Protein AF-A0A268F4F6-F1 (afdb_monomer_lite)

Structure (mmCIF, N/CA/C/O backbone):
data_AF-A0A268F4F6-F1
#
_entry.id   AF-A0A268F4F6-F1
#
loop_
_atom_site.group_PDB
_atom_site.id
_atom_site.type_symbol
_atom_site.label_atom_id
_atom_site.label_alt_id
_atom_site.label_comp_id
_atom_site.label_asym_id
_atom_site.label_entity_id
_atom_site.label_seq_id
_atom_site.pdbx_PDB_ins_code
_atom_site.Cartn_x
_atom_site.Cartn_y
_atom_site.Cartn_z
_atom_site.occupancy
_atom_site.B_iso_or_equiv
_atom_site.auth_seq_id
_atom_site.auth_comp_id
_atom_site.auth_asym_id
_atom_site.auth_atom_id
_atom_site.pdbx_PDB_model_num
ATOM 1 N N . MET A 1 1 ? -19.965 35.519 -26.869 1.00 35.44 1 MET A N 1
ATOM 2 C CA . MET A 1 1 ? -19.826 35.122 -25.448 1.00 35.44 1 MET A CA 1
ATOM 3 C C . MET A 1 1 ? -20.161 33.639 -25.322 1.00 35.44 1 MET A C 1
ATOM 5 O O . MET A 1 1 ? -21.283 33.271 -25.634 1.00 35.44 1 MET A O 1
ATOM 9 N N . ARG A 1 2 ? -19.197 32.775 -24.966 1.00 49.34 2 ARG A N 1
ATOM 10 C CA . ARG A 1 2 ? -19.436 31.344 -24.688 1.00 49.34 2 ARG A CA 1
ATOM 11 C C . ARG A 1 2 ? -19.524 31.167 -23.174 1.00 49.34 2 ARG A C 1
ATOM 13 O O . ARG A 1 2 ? -18.526 31.343 -22.484 1.00 49.34 2 ARG A O 1
ATOM 20 N N . THR A 1 3 ? -20.709 30.847 -22.674 1.00 51.84 3 THR A N 1
ATOM 21 C CA . THR A 1 3 ? -20.952 30.541 -21.261 1.00 51.84 3 THR A CA 1
ATOM 22 C C . THR A 1 3 ? -20.241 29.231 -20.915 1.00 51.84 3 THR A C 1
ATOM 24 O O . THR A 1 3 ? -20.646 28.163 -21.375 1.00 51.84 3 THR A O 1
ATOM 27 N N . ARG A 1 4 ? -19.144 29.301 -20.151 1.00 59.09 4 ARG A N 1
ATOM 28 C CA . ARG A 1 4 ? -18.547 28.123 -19.504 1.00 59.09 4 ARG A CA 1
ATOM 29 C C . ARG A 1 4 ? -19.548 27.633 -18.457 1.00 59.09 4 ARG A C 1
ATOM 31 O O . ARG A 1 4 ? -19.812 28.348 -17.496 1.00 59.09 4 ARG A O 1
ATOM 38 N N . ARG A 1 5 ? -20.124 26.446 -18.658 1.00 59.22 5 ARG A N 1
ATOM 39 C CA . ARG A 1 5 ? -20.817 25.729 -17.582 1.00 59.22 5 ARG A CA 1
ATOM 40 C C . ARG A 1 5 ? -19.753 25.354 -16.553 1.00 59.22 5 ARG A C 1
ATOM 42 O O . ARG A 1 5 ? -18.791 24.680 -16.904 1.00 59.22 5 ARG A O 1
ATOM 49 N N . ASN A 1 6 ? -19.874 25.880 -15.340 1.00 62.28 6 ASN A N 1
ATOM 50 C CA . ASN A 1 6 ? -19.083 25.410 -14.213 1.00 62.28 6 ASN A CA 1
ATOM 51 C C . ASN A 1 6 ? -19.682 24.066 -13.805 1.00 62.28 6 ASN A C 1
ATOM 53 O O . ASN A 1 6 ? -20.774 24.034 -13.245 1.00 62.28 6 ASN A O 1
ATOM 57 N N . ASP A 1 7 ? -19.008 22.975 -14.151 1.00 69.12 7 ASP A N 1
ATOM 58 C CA . ASP A 1 7 ? -19.355 21.655 -13.640 1.00 69.12 7 ASP A CA 1
ATOM 59 C C . ASP A 1 7 ? -19.033 21.654 -12.137 1.00 69.12 7 ASP A C 1
ATOM 61 O O . ASP A 1 7 ? -17.868 21.660 -11.734 1.00 69.12 7 ASP A O 1
ATOM 65 N N . GLU A 1 8 ? -20.065 21.751 -11.296 1.00 68.75 8 GLU A N 1
ATOM 66 C CA . GLU A 1 8 ? -19.916 21.694 -9.842 1.00 68.75 8 GLU A CA 1
ATOM 67 C C . GLU A 1 8 ? -19.393 20.310 -9.437 1.00 68.75 8 GLU A C 1
ATOM 69 O O . GLU A 1 8 ? -20.071 19.290 -9.569 1.00 68.75 8 GLU A O 1
ATOM 74 N N . PHE A 1 9 ? -18.150 20.267 -8.955 1.00 72.44 9 PHE A N 1
ATOM 75 C CA . PHE A 1 9 ? -17.516 19.044 -8.479 1.00 72.44 9 PHE A CA 1
ATOM 76 C C . PHE A 1 9 ? -18.037 18.708 -7.076 1.00 72.44 9 PHE A C 1
ATOM 78 O O . PHE A 1 9 ? -17.516 19.183 -6.067 1.00 72.44 9 PHE A O 1
ATOM 85 N N . VAL A 1 10 ? -19.099 17.905 -7.009 1.00 73.94 10 VAL A N 1
ATOM 86 C CA . VAL A 1 10 ? -19.679 17.447 -5.740 1.00 73.94 10 VAL A CA 1
ATOM 87 C C . VAL A 1 10 ? -18.853 16.282 -5.189 1.00 73.94 10 VAL A C 1
ATOM 89 O O . VAL A 1 10 ? -18.843 15.185 -5.747 1.00 73.94 10 VAL A O 1
ATOM 92 N N . VAL A 1 11 ? -18.157 16.511 -4.072 1.00 74.94 11 VAL A N 1
ATOM 93 C CA . VAL A 1 11 ? -17.373 15.478 -3.376 1.00 74.94 11 VAL A CA 1
ATOM 94 C C . VAL A 1 11 ? -18.236 14.803 -2.312 1.00 74.94 11 VAL A C 1
ATOM 96 O O . VAL A 1 11 ? -18.542 15.397 -1.281 1.00 74.94 11 VAL A O 1
ATOM 99 N N . TYR A 1 12 ? -18.592 13.536 -2.531 1.00 63.31 12 TYR A N 1
ATOM 100 C CA . TYR A 1 12 ? -19.273 12.717 -1.526 1.00 63.31 12 TYR A CA 1
ATOM 101 C C . TYR A 1 12 ? -18.257 12.088 -0.569 1.00 63.31 12 TYR A C 1
ATOM 103 O O . TYR A 1 12 ? -17.492 11.199 -0.944 1.00 63.31 12 TYR A O 1
ATOM 111 N N . VAL A 1 13 ? -18.262 12.533 0.688 1.00 63.19 13 VAL A N 1
ATOM 112 C CA . VAL A 1 13 ? -17.447 11.942 1.757 1.00 63.19 13 VAL A CA 1
ATOM 113 C C . VAL A 1 13 ? -18.307 10.946 2.532 1.00 63.19 13 VAL A C 1
ATOM 115 O O . VAL A 1 13 ? -19.174 11.339 3.306 1.00 63.19 13 VAL A O 1
ATOM 118 N N . VAL A 1 14 ? -18.074 9.649 2.323 1.00 65.25 14 VAL A N 1
ATOM 119 C CA . VAL A 1 14 ? -18.772 8.572 3.043 1.00 65.25 14 VAL A CA 1
ATOM 120 C C . VAL A 1 14 ? -17.878 8.040 4.162 1.00 65.25 14 VAL A C 1
ATOM 122 O O . VAL A 1 14 ? -16.728 7.657 3.931 1.00 65.25 14 VAL A O 1
ATOM 125 N N . SER A 1 15 ? -18.402 7.992 5.387 1.00 61.28 15 SER A N 1
ATOM 126 C CA . SER A 1 15 ? -17.742 7.374 6.537 1.00 61.28 15 SER A CA 1
ATOM 127 C C . SER A 1 15 ? -17.752 5.850 6.397 1.00 61.28 15 SER A C 1
ATOM 129 O O . SER A 1 15 ? -18.731 5.168 6.684 1.00 61.28 15 SER A O 1
ATOM 131 N N . LEU A 1 16 ? -16.635 5.298 5.930 1.00 73.94 16 LEU A N 1
ATOM 132 C CA . LEU A 1 16 ? -16.441 3.855 5.830 1.00 73.94 16 LEU A CA 1
ATOM 133 C C . LEU A 1 16 ? -16.141 3.239 7.202 1.00 73.94 16 LEU A C 1
ATOM 135 O O . LEU A 1 16 ? -15.418 3.824 8.013 1.00 73.94 16 LEU A O 1
ATOM 139 N N . SER A 1 17 ? -16.629 2.014 7.428 1.00 83.19 17 SER A N 1
ATOM 140 C CA . SER A 1 17 ? -16.188 1.204 8.568 1.00 83.19 17 SER A CA 1
ATOM 141 C C . SER A 1 17 ? -14.669 0.979 8.508 1.00 83.19 17 SER A C 1
ATOM 143 O O . SER A 1 17 ? -14.071 1.013 7.428 1.00 83.19 17 SER A O 1
ATOM 145 N N . SER A 1 18 ? -14.029 0.727 9.655 1.00 79.75 18 SER A N 1
ATOM 146 C CA . SER A 1 18 ? -12.566 0.568 9.726 1.00 79.75 18 SER A CA 1
ATOM 147 C C . SER A 1 18 ? -12.042 -0.521 8.775 1.00 79.75 18 SER A C 1
ATOM 149 O O . SER A 1 18 ? -11.039 -0.315 8.089 1.00 79.75 18 SER A O 1
ATOM 151 N N . LEU A 1 19 ? -12.778 -1.634 8.657 1.00 81.25 19 LEU A N 1
ATOM 152 C CA . LEU A 1 19 ? -12.465 -2.733 7.743 1.00 81.25 19 LEU A CA 1
ATOM 153 C C . LEU A 1 19 ? -12.620 -2.312 6.275 1.00 81.25 19 LEU A C 1
ATOM 155 O O . LEU A 1 19 ? -11.721 -2.534 5.469 1.00 81.25 19 LEU A O 1
ATOM 159 N N . THR A 1 20 ? -13.738 -1.669 5.925 1.00 85.56 20 THR A N 1
ATOM 160 C CA . THR A 1 20 ? -13.995 -1.240 4.542 1.00 85.56 20 THR A CA 1
ATOM 161 C C . THR A 1 20 ? -12.963 -0.209 4.098 1.00 85.56 20 THR A C 1
ATOM 163 O O . THR A 1 20 ? -12.451 -0.286 2.990 1.00 85.56 20 THR A O 1
ATOM 166 N N . ARG A 1 21 ? -12.585 0.718 4.987 1.00 84.94 21 ARG A N 1
ATOM 167 C CA . ARG A 1 21 ? -11.536 1.705 4.718 1.00 84.94 21 ARG A CA 1
ATOM 168 C C . ARG A 1 21 ? -10.173 1.043 4.500 1.00 84.94 21 ARG A C 1
ATOM 170 O O . ARG A 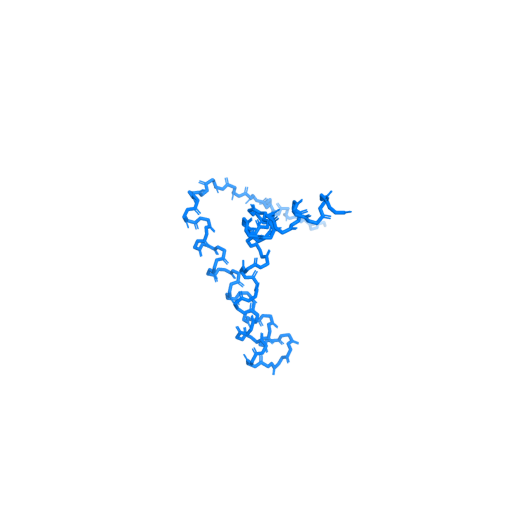1 21 ? -9.457 1.439 3.584 1.00 84.94 21 ARG A O 1
ATOM 177 N N . TYR A 1 22 ? -9.838 0.024 5.293 1.00 87.69 22 TYR A N 1
ATOM 178 C CA . TYR A 1 22 ? -8.601 -0.739 5.129 1.00 87.69 22 TYR A CA 1
ATOM 179 C C . TYR A 1 22 ? -8.551 -1.440 3.766 1.00 87.69 22 TYR A C 1
ATOM 181 O O . TYR A 1 22 ? -7.585 -1.271 3.024 1.00 87.69 22 TYR A O 1
ATOM 189 N N . VAL A 1 23 ? -9.615 -2.166 3.410 1.00 89.44 23 VAL A N 1
ATOM 190 C CA . VAL A 1 23 ? -9.709 -2.894 2.134 1.00 89.44 23 VAL A CA 1
ATOM 191 C C . VAL A 1 23 ? -9.653 -1.934 0.946 1.00 89.44 23 VAL A C 1
ATOM 193 O O . VAL A 1 23 ? -8.940 -2.200 -0.018 1.00 89.44 23 VAL A O 1
ATOM 196 N N . SER A 1 24 ? -10.327 -0.785 1.026 1.00 90.44 24 SER A N 1
ATOM 197 C CA . SER A 1 24 ? -10.266 0.231 -0.027 1.00 90.44 24 SER A CA 1
ATOM 198 C C . SER A 1 24 ? -8.852 0.778 -0.231 1.00 90.44 24 SER A C 1
ATOM 200 O O . SER A 1 24 ? -8.439 0.974 -1.371 1.00 90.44 24 SER A O 1
ATOM 202 N N . ILE A 1 25 ? -8.090 1.006 0.846 1.00 90.81 25 ILE A N 1
ATOM 203 C CA . ILE A 1 25 ? -6.701 1.484 0.748 1.00 90.81 25 ILE A CA 1
ATOM 204 C C . ILE A 1 25 ? -5.793 0.418 0.127 1.00 90.81 25 ILE A C 1
ATOM 206 O O . ILE A 1 25 ? -4.974 0.755 -0.723 1.00 90.81 25 ILE A O 1
ATOM 210 N N . GLU A 1 26 ? -5.952 -0.851 0.504 1.00 91.62 26 GLU A N 1
ATOM 211 C CA . GLU A 1 26 ? -5.217 -1.965 -0.111 1.00 91.62 26 GLU A CA 1
ATOM 212 C C . GLU A 1 26 ? -5.504 -2.062 -1.611 1.00 91.62 26 GLU A C 1
ATOM 214 O O . GLU A 1 26 ? -4.582 -2.114 -2.423 1.00 91.62 26 GLU A O 1
ATOM 219 N N . PHE A 1 27 ? -6.781 -2.023 -1.987 1.00 93.31 27 PHE A N 1
ATOM 220 C CA . PHE A 1 27 ? -7.193 -2.242 -3.366 1.00 93.31 27 PHE A CA 1
ATOM 221 C C . PHE A 1 27 ? -6.836 -1.056 -4.271 1.00 93.31 27 PHE A C 1
ATOM 223 O O . PHE A 1 27 ? -6.150 -1.216 -5.279 1.00 93.31 27 PHE A O 1
ATOM 230 N N . ILE A 1 28 ? -7.253 0.156 -3.890 1.00 93.56 28 ILE A N 1
ATOM 231 C CA . ILE A 1 28 ? -7.014 1.370 -4.682 1.00 93.56 28 ILE A CA 1
ATOM 232 C C . ILE A 1 28 ? -5.536 1.748 -4.622 1.00 93.56 28 ILE A C 1
ATOM 234 O O . ILE A 1 28 ? -4.922 2.012 -5.652 1.00 93.56 28 ILE A O 1
ATOM 238 N N . GLY A 1 29 ? -4.946 1.752 -3.425 1.00 92.88 29 GLY A N 1
ATOM 239 C CA . GLY A 1 29 ? -3.540 2.091 -3.238 1.00 92.88 29 GLY A CA 1
ATOM 240 C C . GLY A 1 29 ? -2.617 1.114 -3.956 1.00 92.88 29 GLY A C 1
ATOM 241 O O . GLY A 1 29 ? -1.662 1.546 -4.597 1.00 92.88 29 GLY A O 1
ATOM 242 N N . GLY A 1 30 ? -2.925 -0.184 -3.911 1.00 93.75 30 GLY A N 1
ATOM 243 C CA . GLY A 1 30 ? -2.115 -1.210 -4.554 1.00 93.75 30 GLY A CA 1
ATOM 244 C C . GLY A 1 30 ? -2.206 -1.140 -6.072 1.00 93.75 30 GLY A C 1
ATOM 245 O O . GLY A 1 30 ? -1.182 -1.145 -6.756 1.00 93.75 30 GLY A O 1
ATOM 246 N N . PHE A 1 31 ? -3.414 -0.969 -6.610 1.00 95.12 31 PHE A N 1
ATOM 247 C CA . PHE A 1 31 ? -3.602 -0.784 -8.045 1.00 95.12 31 PHE A CA 1
ATOM 248 C C . PHE A 1 31 ? -2.911 0.488 -8.555 1.00 95.12 31 PHE A C 1
ATOM 250 O O . PHE A 1 31 ? -2.164 0.439 -9.533 1.00 95.12 31 PHE A O 1
ATOM 257 N N . CYS A 1 32 ? -3.086 1.619 -7.869 1.00 94.31 32 CYS A N 1
ATOM 258 C CA . CYS A 1 32 ? -2.423 2.870 -8.231 1.00 94.31 32 CYS A CA 1
ATOM 259 C C . CYS A 1 32 ? -0.896 2.751 -8.143 1.00 94.31 32 CYS A C 1
ATOM 261 O O . CYS A 1 32 ? -0.202 3.168 -9.069 1.00 94.31 32 CYS A O 1
ATOM 263 N N . GLY A 1 33 ? -0.371 2.137 -7.079 1.00 94.12 33 GLY A N 1
ATOM 264 C CA . GLY A 1 33 ? 1.059 1.874 -6.923 1.00 94.12 33 GLY A CA 1
ATOM 265 C C . GLY A 1 33 ? 1.622 1.008 -8.053 1.00 94.12 33 GLY A C 1
ATOM 266 O O . GLY A 1 33 ? 2.671 1.339 -8.608 1.00 94.12 33 GLY A O 1
ATOM 267 N N . TYR A 1 34 ? 0.886 -0.031 -8.465 1.00 94.88 34 TYR A N 1
ATOM 268 C CA . TYR A 1 34 ? 1.243 -0.854 -9.621 1.00 94.88 34 TYR A CA 1
ATOM 269 C C . TYR A 1 34 ? 1.286 -0.047 -10.912 1.00 94.88 34 TYR A C 1
ATOM 271 O O . TYR A 1 34 ? 2.270 -0.104 -11.645 1.00 94.88 34 TYR A O 1
ATOM 279 N N . VAL A 1 35 ? 0.227 0.713 -11.201 1.00 94.12 35 VAL A N 1
ATOM 280 C CA . VAL A 1 35 ? 0.112 1.477 -12.447 1.00 94.12 35 VAL A CA 1
ATOM 281 C C . VAL A 1 35 ? 1.187 2.554 -12.526 1.00 94.12 35 VAL A C 1
ATOM 283 O O . VAL A 1 35 ? 1.797 2.706 -1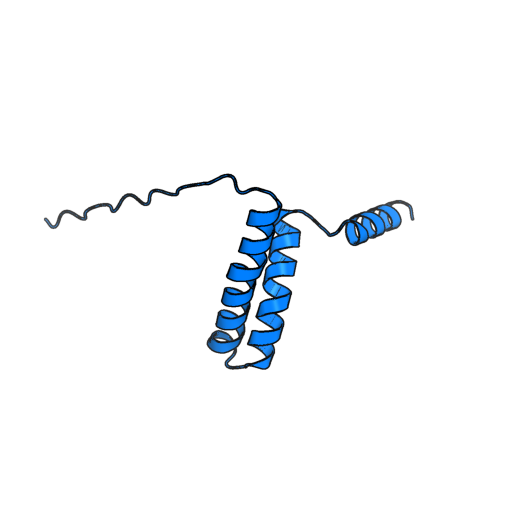3.581 1.00 94.12 35 VAL A O 1
ATOM 286 N N . ILE A 1 36 ? 1.457 3.266 -11.432 1.00 92.38 36 ILE A N 1
ATOM 287 C CA . ILE A 1 36 ? 2.506 4.290 -11.385 1.00 92.38 36 ILE A CA 1
ATOM 288 C C . ILE A 1 36 ? 3.884 3.649 -11.565 1.00 92.38 36 ILE A C 1
ATOM 290 O O . ILE A 1 36 ? 4.659 4.122 -12.391 1.00 92.38 36 ILE A O 1
ATOM 294 N N . GLY A 1 37 ? 4.184 2.549 -10.869 1.00 90.81 37 GLY A N 1
ATOM 295 C CA . GLY A 1 37 ? 5.459 1.846 -11.035 1.00 90.81 37 GLY A CA 1
ATOM 296 C C . GLY A 1 37 ? 5.633 1.281 -12.449 1.00 90.81 37 GLY A C 1
ATOM 297 O O . GLY A 1 37 ? 6.662 1.491 -13.086 1.00 90.81 37 GLY A O 1
ATOM 298 N N . LYS A 1 38 ? 4.595 0.644 -12.997 1.00 91.62 38 LYS A N 1
ATOM 299 C CA . LYS A 1 38 ? 4.637 0.042 -14.333 1.00 91.62 38 LYS A CA 1
ATOM 300 C C . LYS A 1 38 ? 4.682 1.077 -15.452 1.00 91.62 38 LYS A C 1
ATOM 302 O O . LYS A 1 38 ? 5.469 0.916 -16.374 1.00 91.62 38 LYS A O 1
ATOM 307 N N . LYS A 1 39 ? 3.830 2.107 -15.418 1.00 90.19 39 LYS A N 1
ATOM 308 C CA . LYS A 1 39 ? 3.740 3.110 -16.496 1.00 90.19 39 LYS A CA 1
ATOM 309 C C . LYS A 1 39 ? 4.717 4.263 -16.323 1.00 90.19 39 LYS A C 1
ATOM 311 O O . LYS A 1 39 ? 5.213 4.766 -17.317 1.00 90.19 39 LYS A O 1
ATOM 316 N N . GLY A 1 40 ? 4.972 4.692 -15.091 1.00 88.62 40 GLY A N 1
ATOM 317 C CA . GLY A 1 40 ? 5.879 5.802 -14.807 1.00 88.62 40 GLY A CA 1
ATOM 318 C C . GLY A 1 40 ? 7.347 5.396 -14.887 1.00 88.62 40 GLY A C 1
ATOM 319 O O . GLY A 1 40 ? 8.156 6.155 -15.405 1.00 88.62 40 GLY A O 1
ATOM 320 N N . LEU A 1 41 ? 7.689 4.193 -14.413 1.00 88.75 41 LEU A N 1
ATOM 321 C CA . LEU A 1 41 ? 9.072 3.699 -14.394 1.00 88.75 41 LEU A CA 1
ATOM 322 C C . LEU A 1 41 ? 9.335 2.603 -15.437 1.00 88.75 41 LEU A C 1
ATOM 324 O O . LEU A 1 41 ? 10.429 2.047 -15.463 1.00 88.75 41 LEU A O 1
ATOM 328 N N . HIS A 1 42 ? 8.345 2.278 -16.280 1.00 87.94 42 HIS A N 1
ATOM 329 C CA . HIS A 1 42 ? 8.437 1.244 -17.320 1.00 87.94 42 HIS A CA 1
ATOM 330 C C . HIS A 1 42 ? 8.959 -0.112 -16.810 1.00 87.94 42 HIS A C 1
ATOM 332 O O . HIS A 1 42 ? 9.610 -0.854 -17.542 1.00 87.94 42 HIS A O 1
ATOM 338 N N . SER A 1 43 ? 8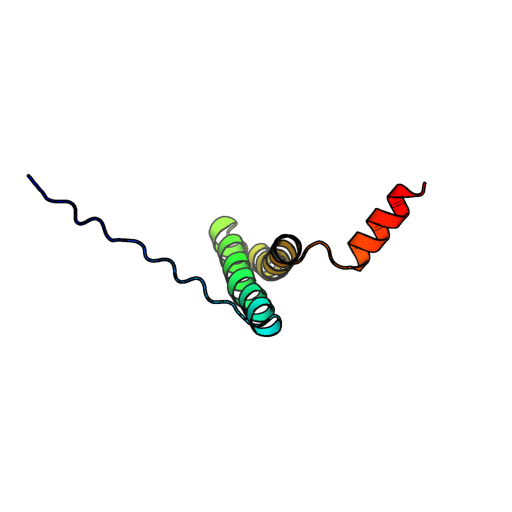.673 -0.452 -15.549 1.00 88.44 43 SER A N 1
ATOM 339 C CA . SER A 1 43 ? 9.202 -1.655 -14.908 1.00 88.44 43 SER A CA 1
ATOM 340 C C . SER A 1 43 ? 8.128 -2.409 -14.140 1.00 88.44 43 SER A C 1
ATOM 342 O O . SER A 1 43 ? 7.436 -1.866 -13.277 1.00 88.44 43 SER A O 1
ATOM 344 N N . GLU A 1 44 ? 8.012 -3.702 -14.436 1.00 90.50 44 GLU A N 1
ATOM 345 C CA . GLU A 1 44 ? 7.050 -4.579 -13.769 1.00 90.50 44 GLU A CA 1
ATOM 346 C C . GLU A 1 44 ? 7.412 -4.832 -12.307 1.00 90.50 44 GLU A C 1
ATOM 348 O O . GLU A 1 44 ? 6.521 -4.883 -11.462 1.00 90.50 44 GLU A O 1
ATOM 353 N N . ILE A 1 45 ? 8.709 -4.895 -11.991 1.00 91.75 45 ILE A N 1
ATOM 354 C CA . ILE A 1 45 ? 9.202 -5.065 -10.620 1.00 91.75 45 ILE A CA 1
ATOM 355 C C . ILE A 1 45 ? 8.837 -3.838 -9.784 1.00 91.75 45 ILE A C 1
ATOM 357 O O . ILE A 1 45 ? 8.292 -3.977 -8.691 1.00 91.75 45 ILE A O 1
ATOM 361 N N . PHE A 1 46 ? 9.063 -2.629 -10.308 1.00 90.38 46 PHE A N 1
ATOM 362 C CA . PHE A 1 46 ? 8.647 -1.407 -9.617 1.00 90.38 46 PHE A CA 1
ATOM 363 C C . PHE A 1 46 ? 7.126 -1.297 -9.495 1.00 90.38 46 PHE A C 1
ATOM 365 O O . PHE A 1 46 ? 6.644 -0.784 -8.488 1.00 90.38 46 PHE A O 1
ATOM 372 N N . GLY A 1 47 ? 6.364 -1.815 -10.462 1.00 90.88 47 GLY A N 1
ATOM 373 C CA . GLY A 1 47 ? 4.917 -1.978 -10.325 1.00 90.88 47 GLY A CA 1
ATOM 374 C C . GLY A 1 47 ? 4.549 -2.886 -9.146 1.00 90.88 47 GLY A C 1
ATOM 375 O O . GLY A 1 47 ? 3.775 -2.490 -8.279 1.00 90.88 47 GLY A O 1
ATOM 376 N N . MET A 1 48 ? 5.133 -4.083 -9.063 1.00 93.31 48 MET A N 1
ATOM 377 C CA . MET A 1 48 ? 4.867 -5.032 -7.972 1.00 93.31 48 MET A CA 1
ATOM 378 C C . MET A 1 48 ? 5.273 -4.486 -6.597 1.00 93.31 48 MET A C 1
ATOM 380 O O . MET A 1 48 ? 4.530 -4.609 -5.626 1.00 93.31 48 MET A O 1
ATOM 384 N N . VAL A 1 49 ? 6.436 -3.842 -6.495 1.00 94.62 49 VAL A N 1
ATOM 385 C CA . VAL A 1 49 ? 6.871 -3.212 -5.240 1.00 94.62 49 VAL A CA 1
ATOM 386 C C . VAL A 1 49 ? 5.958 -2.037 -4.897 1.00 94.62 49 VAL A C 1
ATOM 388 O O . VAL A 1 49 ? 5.519 -1.907 -3.754 1.00 94.62 49 VAL A O 1
ATOM 391 N N . GLY A 1 50 ? 5.610 -1.217 -5.889 1.00 92.12 50 GLY A N 1
ATOM 392 C CA . GLY A 1 50 ? 4.689 -0.096 -5.742 1.00 92.12 50 GLY A CA 1
ATOM 393 C C . GLY A 1 50 ? 3.318 -0.527 -5.229 1.00 92.12 50 GLY A C 1
ATOM 394 O O . GLY A 1 50 ? 2.763 0.148 -4.365 1.00 92.12 50 GLY A O 1
ATOM 395 N N . SER A 1 51 ? 2.795 -1.672 -5.675 1.00 93.19 51 SER A N 1
ATOM 396 C CA . SER A 1 51 ? 1.489 -2.170 -5.232 1.00 93.19 51 SER A CA 1
ATOM 397 C C . SER A 1 51 ? 1.449 -2.617 -3.776 1.00 93.19 51 SER A C 1
ATOM 399 O O . SER A 1 51 ? 0.385 -2.617 -3.168 1.00 93.19 51 SER A O 1
ATOM 401 N N . VAL A 1 52 ? 2.593 -2.984 -3.200 1.00 93.06 52 VAL A N 1
ATOM 402 C CA . VAL A 1 52 ? 2.699 -3.364 -1.783 1.00 93.06 52 VAL A CA 1
ATOM 403 C C . VAL A 1 52 ? 3.064 -2.154 -0.922 1.00 93.06 52 VAL A C 1
ATOM 405 O O . VAL A 1 52 ? 2.480 -1.929 0.140 1.00 93.06 52 VAL A O 1
ATOM 408 N N . ALA A 1 53 ? 4.007 -1.336 -1.390 1.00 92.44 53 ALA A N 1
ATOM 409 C CA . ALA A 1 53 ? 4.502 -0.183 -0.651 1.00 92.44 53 ALA A CA 1
ATOM 410 C C . ALA A 1 53 ? 3.463 0.944 -0.560 1.00 92.44 53 ALA A C 1
ATOM 412 O O . ALA A 1 53 ? 3.306 1.544 0.505 1.00 92.44 53 ALA A O 1
ATOM 413 N N . ALA A 1 54 ? 2.723 1.226 -1.639 1.00 93.44 54 ALA A N 1
ATOM 414 C CA . ALA A 1 54 ? 1.775 2.338 -1.663 1.00 93.44 54 ALA A CA 1
ATOM 415 C C . ALA A 1 54 ? 0.660 2.199 -0.603 1.00 93.44 54 ALA A C 1
ATOM 417 O O . ALA A 1 54 ? 0.466 3.150 0.161 1.00 93.44 54 ALA A O 1
ATOM 418 N N . PRO A 1 55 ? -0.011 1.040 -0.437 1.00 92.44 55 PRO A N 1
ATOM 419 C CA . PRO A 1 55 ? -0.953 0.839 0.662 1.00 92.44 55 PRO A CA 1
ATOM 420 C C . PRO A 1 55 ? -0.334 0.967 2.052 1.00 92.44 55 PRO A C 1
ATOM 422 O O . PRO A 1 55 ? -0.969 1.523 2.947 1.00 92.44 55 PRO A O 1
ATOM 425 N N . MET A 1 56 ? 0.889 0.467 2.271 1.00 89.56 56 MET A N 1
ATOM 426 C CA . MET A 1 56 ? 1.560 0.599 3.573 1.00 89.56 56 MET A CA 1
ATOM 427 C C . MET A 1 56 ? 1.836 2.064 3.924 1.00 89.56 56 MET A C 1
ATOM 429 O O . MET A 1 56 ? 1.600 2.486 5.061 1.00 89.56 56 MET A O 1
ATOM 433 N N . LEU A 1 57 ? 2.297 2.852 2.952 1.00 90.56 57 LEU A N 1
ATOM 434 C CA . LEU A 1 57 ? 2.543 4.282 3.134 1.00 90.56 57 LEU A CA 1
ATOM 435 C C . LEU A 1 57 ? 1.238 5.034 3.395 1.00 90.56 57 LEU A C 1
ATOM 437 O O . LEU A 1 57 ? 1.148 5.782 4.367 1.00 90.56 57 LEU A O 1
ATOM 441 N N . LEU A 1 58 ? 0.200 4.774 2.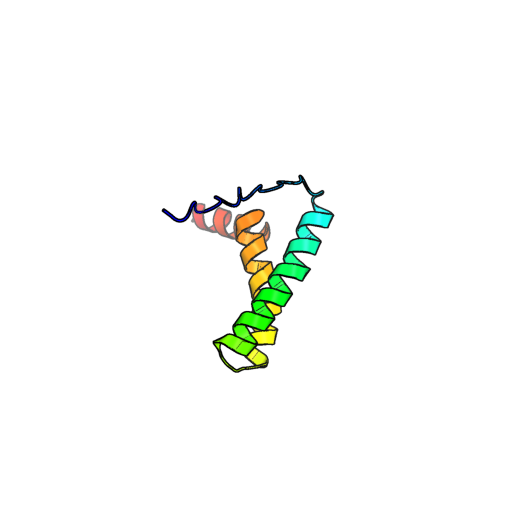596 1.00 89.81 58 LEU A N 1
ATOM 442 C CA . LEU A 1 58 ? -1.119 5.376 2.787 1.00 89.81 58 LEU A CA 1
ATOM 443 C C . LEU A 1 58 ? -1.680 5.052 4.170 1.00 89.81 58 LEU A C 1
ATOM 445 O O . LEU A 1 58 ? -2.119 5.960 4.868 1.00 89.81 58 LEU A O 1
ATOM 449 N N . ARG A 1 59 ? -1.580 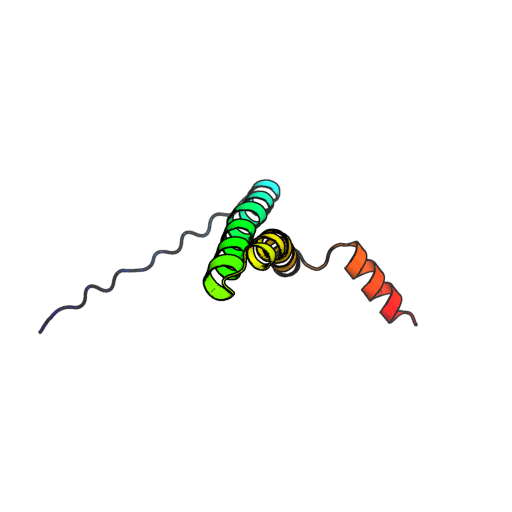3.794 4.616 1.00 87.56 59 ARG A N 1
ATOM 450 C CA . ARG A 1 59 ? -2.008 3.391 5.962 1.00 87.56 59 ARG A CA 1
ATOM 451 C C . ARG A 1 59 ? -1.250 4.132 7.057 1.00 87.56 59 ARG A C 1
ATOM 453 O O . ARG A 1 59 ? -1.866 4.564 8.027 1.00 87.56 59 ARG A O 1
ATOM 460 N N . THR A 1 60 ? 0.055 4.323 6.884 1.00 85.25 60 THR A N 1
ATOM 461 C CA . THR A 1 60 ? 0.888 5.067 7.839 1.00 85.25 60 THR A CA 1
ATOM 462 C C . THR A 1 60 ? 0.423 6.518 7.977 1.00 85.25 60 THR A C 1
ATOM 464 O O . THR A 1 60 ? 0.379 7.049 9.085 1.00 85.25 60 THR A O 1
ATOM 467 N N . VAL A 1 61 ? 0.022 7.150 6.872 1.00 83.62 61 VAL A N 1
ATOM 468 C CA . VAL A 1 61 ? -0.481 8.532 6.873 1.00 83.62 61 VAL A CA 1
ATOM 469 C C . VAL A 1 61 ? -1.916 8.612 7.405 1.00 83.62 61 VAL A C 1
ATOM 471 O O . VAL A 1 61 ? -2.237 9.525 8.160 1.00 83.62 61 VAL A O 1
ATOM 474 N N . THR A 1 62 ? -2.788 7.662 7.052 1.00 82.31 62 THR A N 1
ATOM 475 C CA . THR A 1 62 ? -4.217 7.729 7.404 1.00 82.31 62 THR A CA 1
ATOM 476 C C . THR A 1 62 ? -4.548 7.202 8.796 1.00 82.31 62 THR A C 1
ATOM 478 O O . THR A 1 62 ? -5.523 7.660 9.388 1.00 82.31 62 THR A O 1
ATOM 481 N N . TYR A 1 63 ? -3.793 6.225 9.302 1.00 78.25 63 TYR A N 1
ATOM 482 C CA . TYR A 1 63 ? -4.022 5.585 10.605 1.00 78.25 63 TYR A CA 1
ATOM 483 C C . TYR A 1 63 ? -2.902 5.853 11.620 1.00 78.25 63 TYR A C 1
ATOM 485 O O . TYR A 1 63 ? -3.071 5.579 12.808 1.00 78.25 63 TYR A O 1
ATOM 493 N N . GLY A 1 64 ? -1.774 6.411 11.175 1.00 71.62 64 GLY A N 1
ATOM 494 C CA . GLY A 1 64 ? -0.578 6.608 11.986 1.00 71.62 64 GLY A CA 1
ATOM 495 C C . GLY A 1 64 ? 0.424 5.4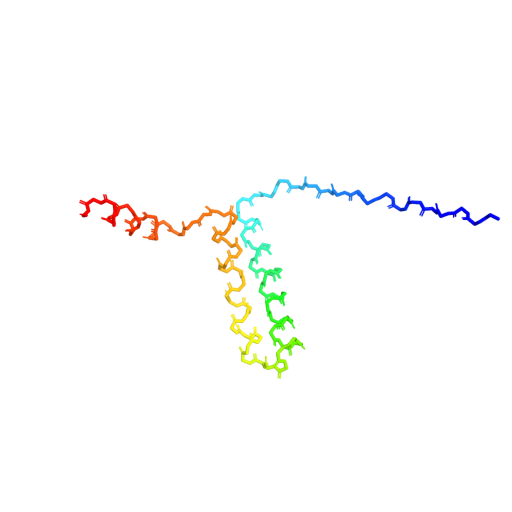53 11.865 1.00 71.62 64 GLY A C 1
ATOM 496 O O . GLY A 1 64 ? 0.142 4.432 11.232 1.00 71.62 64 GLY A O 1
ATOM 497 N N . PRO A 1 65 ? 1.619 5.600 12.470 1.00 68.50 65 PRO A N 1
ATOM 498 C CA . PRO A 1 65 ? 2.644 4.568 12.429 1.00 68.50 65 PRO A CA 1
ATOM 499 C C . PRO A 1 65 ? 2.098 3.268 13.018 1.00 68.50 65 PRO A C 1
ATOM 501 O O . PRO A 1 65 ? 1.368 3.327 14.017 1.00 68.50 65 PRO A O 1
ATOM 504 N N . PRO A 1 66 ? 2.484 2.099 12.476 1.00 67.38 66 PRO A N 1
ATOM 505 C CA . PRO A 1 66 ? 2.129 0.836 13.100 1.00 67.38 66 PRO A CA 1
ATOM 506 C C . PRO A 1 66 ? 2.567 0.872 14.567 1.00 67.38 66 PRO A C 1
ATOM 508 O O . PRO A 1 66 ? 3.583 1.478 14.922 1.00 67.38 66 PRO A O 1
ATOM 511 N N . THR A 1 67 ? 1.779 0.250 15.441 1.00 66.38 67 THR A N 1
ATOM 512 C CA . THR A 1 67 ? 1.968 0.286 16.903 1.00 66.38 67 THR A CA 1
ATOM 513 C C . THR A 1 67 ? 3.401 -0.050 17.326 1.00 66.38 67 THR A C 1
ATOM 515 O O . THR A 1 67 ? 3.909 0.514 18.294 1.00 66.38 67 THR A O 1
ATOM 518 N N . LEU A 1 68 ? 4.081 -0.893 16.549 1.00 64.06 68 LEU A N 1
ATOM 519 C CA . LEU A 1 68 ? 5.485 -1.271 16.699 1.00 64.06 68 LEU A CA 1
ATOM 520 C C . LEU A 1 68 ? 6.456 -0.085 16.503 1.00 64.06 68 LEU A C 1
ATOM 522 O O . LEU A 1 68 ? 7.339 0.134 17.328 1.00 64.06 68 LEU A O 1
ATOM 526 N N . LEU A 1 69 ? 6.241 0.747 15.480 1.00 66.50 69 LEU A N 1
ATOM 527 C CA . LEU A 1 69 ? 7.006 1.979 15.238 1.00 66.50 69 LEU A CA 1
ATOM 528 C C . LEU A 1 69 ? 6.718 3.050 16.296 1.00 66.50 69 LEU A C 1
ATOM 530 O O . LEU A 1 69 ? 7.634 3.750 16.720 1.00 66.50 69 LEU A O 1
ATOM 534 N N . ARG A 1 70 ? 5.474 3.144 16.783 1.00 62.97 70 ARG A N 1
ATOM 535 C CA . ARG A 1 70 ? 5.137 4.000 17.936 1.00 62.97 70 ARG A CA 1
ATOM 536 C C . ARG A 1 70 ? 5.882 3.573 19.204 1.00 62.97 70 ARG A C 1
ATOM 538 O O . ARG A 1 70 ? 6.390 4.435 19.914 1.00 62.97 70 ARG A O 1
ATOM 545 N N . ARG A 1 71 ? 5.978 2.264 19.462 1.00 65.38 71 ARG A N 1
ATOM 546 C CA . ARG A 1 71 ? 6.732 1.701 20.596 1.00 65.38 71 ARG A CA 1
ATOM 547 C C . ARG A 1 71 ? 8.240 1.939 20.476 1.00 65.38 71 ARG A C 1
ATOM 549 O O . ARG A 1 71 ? 8.882 2.290 21.459 1.00 65.38 71 ARG A O 1
ATOM 556 N N . LEU A 1 72 ? 8.807 1.810 19.278 1.00 70.31 72 LEU A N 1
ATOM 557 C CA . LEU A 1 72 ? 10.218 2.138 19.036 1.00 70.31 72 LEU A CA 1
ATOM 558 C C . LEU A 1 72 ? 10.493 3.640 19.192 1.00 70.31 72 LEU A C 1
ATOM 560 O O . LEU A 1 72 ? 11.490 4.029 19.797 1.00 70.31 72 LEU A O 1
ATOM 564 N N . ALA A 1 73 ? 9.587 4.495 18.713 1.00 67.00 73 ALA A N 1
ATOM 565 C CA . ALA A 1 73 ? 9.694 5.941 18.884 1.00 67.00 73 ALA A CA 1
ATOM 566 C C . ALA A 1 73 ? 9.560 6.381 20.353 1.00 67.00 73 ALA A C 1
ATOM 568 O O . ALA A 1 73 ? 10.189 7.364 20.742 1.00 67.00 73 ALA A O 1
ATOM 569 N N . SER A 1 74 ? 8.777 5.668 21.176 1.00 65.25 74 SER A N 1
ATOM 570 C CA . SER A 1 74 ? 8.721 5.932 22.619 1.00 65.25 74 SER A CA 1
ATOM 571 C C . SER A 1 74 ? 9.983 5.465 23.343 1.00 65.25 74 SER A C 1
ATOM 573 O O . SER A 1 74 ? 10.453 6.175 24.220 1.00 65.25 74 SER A O 1
ATOM 575 N N . LEU A 1 75 ? 10.566 4.326 22.952 1.00 68.06 75 LEU A N 1
ATOM 576 C CA . LEU A 1 75 ? 11.845 3.846 23.496 1.00 68.06 75 LEU A CA 1
ATOM 577 C C . LEU A 1 75 ? 12.998 4.811 23.190 1.00 68.06 75 LEU A C 1
ATOM 579 O O . LEU A 1 75 ? 13.791 5.113 24.072 1.00 68.06 75 LEU A O 1
ATOM 583 N N . ARG A 1 76 ? 13.035 5.376 21.978 1.00 62.50 76 ARG A N 1
ATOM 584 C CA . ARG A 1 76 ? 14.055 6.355 21.567 1.00 62.50 76 ARG A CA 1
ATOM 585 C C . ARG A 1 76 ? 13.962 7.707 22.295 1.00 62.50 76 ARG A C 1
ATOM 587 O O . ARG A 1 76 ? 14.899 8.484 22.216 1.00 62.50 76 ARG A O 1
ATOM 594 N N . ARG A 1 77 ? 12.847 8.025 22.967 1.00 59.31 77 ARG A N 1
ATOM 595 C CA . ARG A 1 77 ? 12.711 9.260 23.772 1.00 59.31 77 ARG A CA 1
ATOM 596 C C . ARG A 1 77 ? 13.195 9.118 25.216 1.00 59.31 77 ARG A C 1
ATOM 598 O O . ARG A 1 77 ? 13.243 10.125 25.910 1.00 59.31 77 ARG A O 1
ATOM 605 N N . VAL A 1 78 ? 13.466 7.898 25.681 1.00 59.53 78 VAL A N 1
ATOM 606 C CA . VAL A 1 78 ? 13.804 7.610 27.089 1.00 59.53 78 VAL A CA 1
ATOM 607 C C . VAL A 1 78 ? 15.319 7.408 27.291 1.00 59.53 78 VAL A C 1
ATOM 609 O O . VAL A 1 78 ? 15.776 7.325 28.426 1.00 59.53 78 VAL A O 1
ATOM 612 N N . THR A 1 79 ? 16.100 7.391 26.208 1.00 53.12 79 THR A N 1
ATOM 613 C CA . THR A 1 79 ? 17.576 7.430 26.189 1.00 53.12 79 THR A CA 1
ATOM 614 C C . THR A 1 79 ? 18.060 8.773 25.680 1.00 53.12 79 THR A C 1
ATOM 616 O O . THR A 1 79 ? 18.996 9.329 26.284 1.00 53.12 79 THR A O 1
#

pLDDT: mean 79.31, std 14.13, range [35.44, 95.12]

Organism: NCBI:txid66347

Secondary structure (DSSP, 8-state):
-----------------HHHHHHHHHHHHHHHHHHHHHHHS--HHHHHHHHHHHHHHHHHHHH-S-HHHHHHHHHTT--

Foldseek 3Di:
DDDDDPPPDDDDDDDDDPVRVLVCLLVVQLQVQLCCLCVVVVDNVSSNVRSVVRSQVVCCVPVNDDVVVVVVVVVVVVD

Sequence (79 aa):
MRTRRNDEFVVYVVSLSSLTRYVSIEFIGGFCGYVIGKKGLHSEIFGMVGSVAAPMLLRTVTYGPPTLLRRLASLRRVT

Radius of gyration: 18.77 Å; chains: 1; bounding box: 38×40×52 Å